Protein AF-A0A9D8RJI1-F1 (afdb_monomer_lite)

Sequence (179 aa):
MHNYHKIVSPWKRTDPKSKTVNTEVFSDEYIEMLKDIKWIGTEKIDGENLNFYYDGNHVSYCGHTERSDFSGEKKAWLDALITPEFESIFEQVFGEKEAMIHGELLGPKIQSNLYDVSDFKFYAFDIYNKTDNVFWKQEVVDIYAKQFGFERAPLVATGTIDEIAAIVKSAPASKLNPK

Foldseek 3Di:
DDQDDDDDDQFDAPDPPDPHGDPVHGPDPVSVVQQAPKDWDFDDDQWWKKKWKDQQQAIDMDTNDNPDDDDPVVVVVVVVLGDPVLRVLVCVVQPSWIKMWIWGWAACPTPVRPLVDHGIATATAWMATPRVRDIDDRVVRQVSCVSSVHHHGGTDDIGGPVVVVVVVVVVDADPSHRD

Secondary structure (DSSP, 8-state):
-PPPPPPPPSEEESSTT-S-EEEEEESSHHHHHTTTS-EEEE----SEEEEEEE-SS-EEEE-SSTT-PPPHHHHHHHHHH--HHHHHHHHHHHTT--EEEEEEEE-TTSGGGTT--SS-EEEEEEEEETTTTEEPPHHHHHHHHHHTTPEEPPEEEEE-HHHHHHHHHT-PPPSSS--

Radius of gyration: 17.66 Å; chains: 1; bounding box: 44×36×41 Å

pLDDT: mean 92.73, std 5.41, range [67.12, 97.81]

Structure (mmCIF, N/CA/C/O backbone):
data_AF-A0A9D8RJI1-F1
#
_entry.id   AF-A0A9D8RJI1-F1
#
loop_
_atom_site.group_PDB
_atom_site.id
_atom_site.type_symbol
_atom_site.label_atom_id
_atom_site.label_alt_id
_atom_site.label_comp_id
_atom_site.label_asym_id
_atom_site.label_entity_id
_atom_site.label_seq_id
_atom_site.pdbx_PDB_ins_code
_atom_site.Cartn_x
_atom_site.Cartn_y
_atom_site.Cartn_z
_atom_site.occupancy
_atom_site.B_iso_or_equiv
_atom_site.auth_seq_id
_atom_site.auth_comp_id
_atom_site.auth_asym_id
_atom_site.auth_atom_id
_atom_site.pdbx_PDB_model_num
ATOM 1 N N . MET A 1 1 ? 3.929 -5.430 15.626 1.00 71.19 1 MET A N 1
ATOM 2 C CA . MET A 1 1 ? 3.547 -4.962 14.277 1.00 71.19 1 MET A CA 1
ATOM 3 C C . MET A 1 1 ? 4.376 -5.684 13.218 1.00 71.19 1 MET A C 1
ATOM 5 O O . MET A 1 1 ? 5.473 -6.119 13.553 1.00 71.19 1 MET A O 1
ATOM 9 N N . HIS A 1 2 ? 3.887 -5.852 11.984 1.00 78.69 2 HIS A N 1
ATOM 10 C CA . HIS A 1 2 ? 4.678 -6.427 10.883 1.00 78.69 2 HIS A CA 1
ATOM 11 C C . HIS A 1 2 ? 5.277 -5.302 10.026 1.00 78.69 2 HIS A C 1
ATOM 13 O O . HIS A 1 2 ? 4.545 -4.467 9.503 1.00 78.69 2 HIS A O 1
ATOM 19 N N . ASN A 1 3 ? 6.604 -5.271 9.875 1.00 81.06 3 ASN A N 1
ATOM 20 C CA . ASN A 1 3 ? 7.260 -4.290 9.008 1.00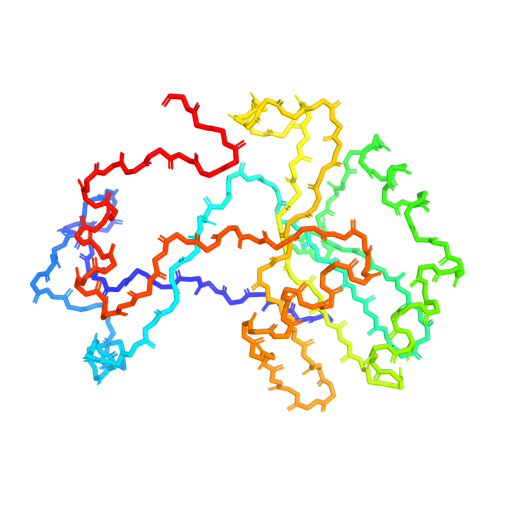 81.06 3 ASN A CA 1
ATOM 21 C C . ASN A 1 3 ? 7.101 -4.711 7.545 1.00 81.06 3 ASN A C 1
ATOM 23 O O . ASN A 1 3 ? 7.522 -5.806 7.170 1.00 81.06 3 ASN A O 1
ATOM 27 N N . TYR A 1 4 ? 6.527 -3.839 6.714 1.00 86.12 4 TYR A N 1
ATOM 28 C CA . TYR A 1 4 ? 6.376 -4.129 5.291 1.00 86.12 4 TYR A CA 1
ATOM 29 C C . TYR A 1 4 ? 7.743 -4.313 4.621 1.00 86.12 4 TYR A C 1
ATOM 31 O O . TYR A 1 4 ? 8.700 -3.578 4.888 1.00 86.12 4 TYR A O 1
ATOM 39 N N . HIS A 1 5 ? 7.841 -5.321 3.758 1.00 86.69 5 HIS A N 1
ATOM 40 C CA . HIS A 1 5 ? 9.095 -5.676 3.117 1.00 86.69 5 HIS A CA 1
ATOM 41 C C . HIS A 1 5 ? 9.513 -4.604 2.104 1.00 86.69 5 HIS A C 1
ATOM 43 O O . HIS A 1 5 ? 8.697 -3.927 1.479 1.00 86.69 5 HIS A O 1
ATOM 49 N N . LYS A 1 6 ? 10.822 -4.446 1.914 1.00 88.00 6 LYS A N 1
ATOM 50 C CA . LYS A 1 6 ? 11.329 -3.554 0.874 1.00 88.00 6 LYS A CA 1
ATOM 51 C C . LYS A 1 6 ? 11.102 -4.190 -0.496 1.00 88.00 6 LYS A C 1
ATOM 53 O O . LYS A 1 6 ? 11.552 -5.307 -0.733 1.00 88.00 6 LYS A O 1
ATOM 58 N N . ILE A 1 7 ? 10.496 -3.441 -1.413 1.00 90.25 7 ILE A N 1
ATOM 59 C CA . ILE A 1 7 ? 10.345 -3.864 -2.809 1.00 90.25 7 ILE A CA 1
ATOM 60 C C . ILE A 1 7 ? 11.724 -3.895 -3.483 1.00 90.25 7 ILE A C 1
ATOM 62 O O . ILE A 1 7 ? 12.472 -2.909 -3.460 1.00 90.25 7 ILE A O 1
ATOM 66 N N . VAL A 1 8 ? 12.060 -5.032 -4.089 1.00 91.06 8 VAL A N 1
ATOM 67 C CA . VAL A 1 8 ? 13.314 -5.242 -4.821 1.00 91.06 8 VAL A CA 1
ATOM 68 C C . VAL A 1 8 ? 13.106 -4.884 -6.296 1.00 91.06 8 VAL A C 1
ATOM 70 O O . VAL A 1 8 ? 12.120 -5.274 -6.911 1.00 91.06 8 VAL A O 1
ATOM 73 N N . SER A 1 9 ? 14.035 -4.119 -6.874 1.00 91.88 9 SER A N 1
ATOM 74 C CA . SER A 1 9 ? 14.047 -3.849 -8.322 1.00 91.88 9 SER A CA 1
ATOM 75 C C . SER A 1 9 ? 14.330 -5.148 -9.077 1.00 91.88 9 SER A C 1
ATOM 77 O O . SER A 1 9 ? 15.324 -5.774 -8.722 1.00 91.88 9 SER A O 1
ATOM 79 N N . PRO A 1 10 ? 13.582 -5.529 -10.132 1.00 94.75 10 PRO A N 1
ATOM 80 C CA . PRO A 1 10 ? 13.832 -6.784 -10.849 1.00 94.75 10 PRO A CA 1
ATOM 81 C C . PRO A 1 10 ? 15.233 -6.874 -11.466 1.00 94.75 10 PRO A C 1
ATOM 83 O O . PRO A 1 10 ? 15.828 -7.943 -11.517 1.00 94.75 10 PRO A O 1
ATOM 86 N N . TRP A 1 11 ? 15.795 -5.735 -11.872 1.00 95.56 11 TRP A N 1
ATOM 87 C CA . TRP A 1 11 ? 17.106 -5.651 -12.516 1.00 95.56 11 TRP A CA 1
ATOM 88 C C . TRP A 1 11 ? 18.137 -4.916 -11.670 1.00 95.56 11 TRP A C 1
ATOM 90 O O . TRP A 1 11 ? 17.797 -4.031 -10.869 1.00 95.56 11 TRP A O 1
ATOM 100 N N . LYS A 1 12 ? 19.417 -5.247 -11.883 1.00 94.38 12 LYS A N 1
ATOM 101 C CA . LYS A 1 12 ? 20.543 -4.533 -11.267 1.00 94.38 12 LYS A CA 1
ATOM 102 C C . LYS A 1 12 ? 20.623 -3.105 -11.791 1.00 94.38 12 LYS A C 1
ATOM 104 O O . LYS A 1 12 ? 20.393 -2.836 -12.967 1.00 94.38 12 LYS A O 1
ATOM 109 N N . ARG A 1 13 ? 20.994 -2.173 -10.914 1.00 92.06 13 ARG A N 1
ATOM 110 C CA . ARG A 1 13 ? 21.312 -0.799 -11.323 1.00 92.06 13 ARG A CA 1
ATOM 111 C C . ARG A 1 13 ? 22.599 -0.789 -12.143 1.00 92.06 13 ARG A C 1
ATOM 113 O O . ARG A 1 13 ? 23.496 -1.584 -11.874 1.00 92.06 13 ARG A O 1
ATOM 120 N N . THR A 1 14 ? 22.699 0.124 -13.108 1.00 91.19 14 THR A N 1
ATOM 121 C CA . THR A 1 14 ? 23.932 0.301 -13.900 1.00 91.19 14 THR A CA 1
ATOM 122 C C . THR A 1 14 ? 25.110 0.777 -13.043 1.00 91.19 14 THR A C 1
ATOM 124 O O . THR A 1 14 ? 26.256 0.458 -13.330 1.00 91.19 14 THR A O 1
ATOM 127 N N . ASP A 1 15 ? 24.806 1.504 -11.969 1.00 89.50 15 ASP A N 1
ATOM 128 C CA . ASP A 1 15 ? 25.699 1.904 -10.880 1.00 89.50 15 ASP A CA 1
ATOM 129 C C . ASP A 1 15 ? 24.851 2.016 -9.591 1.00 89.50 15 ASP A C 1
ATOM 131 O O . ASP A 1 15 ? 23.668 2.362 -9.690 1.00 89.50 15 ASP A O 1
ATOM 135 N N . PRO A 1 16 ? 25.386 1.760 -8.379 1.00 81.69 16 PRO A N 1
ATOM 136 C CA . PRO A 1 16 ? 24.608 1.801 -7.135 1.00 81.69 16 PRO A CA 1
ATOM 137 C C . PRO A 1 16 ? 23.820 3.098 -6.878 1.00 81.69 16 PRO A C 1
ATOM 139 O O . PRO A 1 16 ? 22.782 3.053 -6.215 1.00 81.69 16 PRO A O 1
ATOM 142 N N . LYS A 1 17 ? 24.274 4.246 -7.397 1.00 85.00 17 LYS A N 1
ATOM 143 C CA . LYS A 1 17 ? 23.611 5.555 -7.247 1.00 85.00 17 LYS A CA 1
ATOM 144 C C . LYS A 1 17 ? 22.712 5.918 -8.433 1.00 85.00 17 LYS A C 1
ATOM 146 O O . LYS A 1 17 ? 21.934 6.867 -8.342 1.00 85.00 17 LYS A O 1
ATOM 151 N N . SER A 1 18 ? 22.794 5.176 -9.534 1.00 86.06 18 SER A N 1
ATOM 152 C CA . SER A 1 18 ? 22.021 5.419 -10.753 1.00 86.06 18 SER A CA 1
ATOM 153 C C . SER A 1 18 ? 20.536 5.112 -10.558 1.00 86.06 18 SER A C 1
ATOM 155 O O . SER A 1 18 ? 20.177 4.157 -9.870 1.00 86.06 18 SER A O 1
ATOM 157 N N . LYS A 1 19 ? 19.654 5.892 -11.199 1.00 84.44 19 LYS A N 1
ATOM 158 C CA . LYS A 1 19 ? 18.219 5.567 -11.340 1.00 84.44 19 LYS A CA 1
ATOM 159 C C . LYS A 1 19 ? 17.939 4.636 -12.531 1.00 84.44 19 LYS A C 1
ATOM 161 O O . LYS A 1 19 ? 16.802 4.221 -12.716 1.00 84.44 19 LYS A O 1
ATOM 166 N N . THR A 1 20 ? 18.966 4.301 -13.308 1.00 88.62 20 THR A N 1
ATOM 167 C CA . THR A 1 20 ? 18.889 3.430 -14.484 1.00 88.62 20 THR A CA 1
ATOM 168 C C . THR A 1 20 ? 19.264 1.997 -14.115 1.00 88.62 20 THR A C 1
ATOM 170 O O . THR A 1 20 ? 20.186 1.762 -13.327 1.00 88.62 20 THR A O 1
ATOM 173 N N . VAL A 1 21 ? 18.565 1.032 -14.709 1.00 92.19 21 VAL A N 1
ATOM 174 C CA . VAL A 1 21 ? 18.808 -0.405 -14.533 1.00 92.19 21 VAL A CA 1
ATOM 175 C C . VAL A 1 21 ? 19.364 -1.034 -15.808 1.00 92.19 21 VAL A C 1
ATOM 177 O O . VAL A 1 21 ? 19.060 -0.576 -16.908 1.00 92.19 21 VAL A O 1
ATOM 180 N N . ASN A 1 22 ? 20.176 -2.078 -15.656 1.00 92.56 22 ASN A N 1
ATOM 181 C CA . ASN A 1 22 ? 20.583 -2.952 -16.747 1.00 92.56 22 ASN A CA 1
ATOM 182 C C . ASN A 1 22 ? 19.555 -4.082 -16.886 1.00 92.56 22 ASN A C 1
ATOM 184 O O . ASN A 1 22 ? 19.571 -5.024 -16.098 1.00 92.56 22 ASN A O 1
ATOM 188 N N . THR A 1 23 ? 18.684 -4.001 -17.894 1.00 91.75 23 THR A N 1
ATOM 189 C CA . THR A 1 23 ? 17.617 -4.993 -18.090 1.00 91.75 23 THR A CA 1
ATOM 190 C C . THR A 1 23 ? 18.100 -6.361 -18.580 1.00 91.75 23 THR A C 1
ATOM 192 O O . THR A 1 23 ? 17.292 -7.270 -18.707 1.00 91.75 23 THR A O 1
ATOM 195 N N . GLU A 1 24 ? 19.399 -6.530 -18.838 1.00 92.12 24 GLU A N 1
ATOM 196 C CA . GLU A 1 24 ? 20.000 -7.825 -19.185 1.00 92.12 24 GLU A CA 1
ATOM 197 C C . GLU A 1 24 ? 20.373 -8.654 -17.948 1.00 92.12 24 GLU A C 1
ATOM 199 O O . GLU A 1 24 ? 20.649 -9.844 -18.066 1.00 92.12 24 GLU A O 1
ATOM 204 N N . VAL A 1 25 ? 20.408 -8.039 -16.757 1.00 94.88 25 VAL A N 1
ATOM 205 C CA . VAL A 1 25 ? 20.885 -8.693 -15.532 1.00 94.88 25 VAL A CA 1
ATOM 206 C C . VAL A 1 25 ? 19.868 -8.532 -14.409 1.00 94.88 25 VAL A C 1
ATOM 208 O O . VAL A 1 25 ? 19.693 -7.439 -13.857 1.00 94.88 25 VAL A O 1
ATOM 211 N N . PHE A 1 26 ? 19.230 -9.641 -14.032 1.00 96.19 26 PHE A N 1
ATOM 212 C CA . PHE A 1 26 ? 18.350 -9.693 -12.868 1.00 96.19 26 PHE A CA 1
ATOM 213 C C . PHE A 1 26 ? 19.118 -9.404 -11.574 1.00 96.19 26 PHE A C 1
ATOM 215 O O . PHE A 1 26 ? 20.315 -9.682 -11.433 1.00 96.19 26 PHE A O 1
ATOM 222 N N . SER A 1 27 ? 18.436 -8.768 -10.627 1.00 94.94 27 SER A N 1
ATOM 223 C CA . SER A 1 27 ? 19.000 -8.428 -9.320 1.00 94.94 27 SER A CA 1
ATOM 224 C C . SER A 1 27 ? 19.059 -9.616 -8.364 1.00 94.94 27 SER A C 1
ATOM 226 O O . SER A 1 27 ? 19.887 -9.596 -7.454 1.00 94.94 27 SER A O 1
ATOM 228 N N . ASP A 1 28 ? 18.215 -10.619 -8.595 1.00 95.19 28 ASP A N 1
ATOM 229 C CA . ASP A 1 28 ? 17.952 -11.746 -7.712 1.00 95.19 28 ASP A CA 1
ATOM 230 C C . ASP A 1 28 ? 17.588 -12.996 -8.537 1.00 95.19 28 ASP A C 1
ATOM 232 O O . ASP A 1 28 ? 16.874 -12.898 -9.539 1.00 95.19 28 ASP A O 1
ATOM 236 N N . GLU A 1 29 ? 18.093 -14.161 -8.123 1.00 96.25 29 GLU A N 1
ATOM 237 C CA . GLU A 1 29 ? 17.912 -15.431 -8.843 1.00 96.25 29 GLU A CA 1
ATOM 238 C C . GLU A 1 29 ? 16.460 -15.933 -8.816 1.00 96.25 29 GLU A C 1
ATOM 240 O O . GLU A 1 29 ? 15.992 -16.511 -9.796 1.00 96.25 29 GLU A O 1
ATOM 245 N N . TYR A 1 30 ? 15.705 -15.661 -7.746 1.00 95.62 30 TYR A N 1
ATOM 246 C CA . TYR A 1 30 ? 14.298 -16.050 -7.650 1.00 95.62 30 TYR A CA 1
ATOM 247 C C . TYR A 1 30 ? 13.430 -15.195 -8.570 1.00 95.62 30 TYR A C 1
ATOM 249 O O . TYR A 1 30 ? 12.505 -15.711 -9.196 1.00 95.62 30 TYR A O 1
ATOM 257 N N . ILE A 1 31 ? 13.744 -13.901 -8.702 1.00 95.31 31 ILE A N 1
ATOM 258 C CA . ILE A 1 31 ? 13.077 -13.033 -9.682 1.00 95.31 31 ILE A CA 1
ATOM 259 C C . ILE A 1 31 ? 13.326 -13.553 -11.100 1.00 95.31 31 ILE A C 1
ATOM 261 O O . ILE A 1 31 ? 12.383 -13.643 -11.885 1.00 95.31 31 ILE A O 1
ATOM 265 N N . GLU A 1 32 ? 14.565 -13.935 -11.423 1.00 97.00 32 GLU A N 1
ATOM 266 C CA . GLU A 1 32 ? 14.889 -14.519 -12.727 1.00 97.00 32 GLU A CA 1
ATOM 267 C C . GLU A 1 32 ? 14.126 -15.828 -12.973 1.00 97.00 32 GLU A C 1
ATOM 269 O O . GLU A 1 32 ? 13.536 -16.001 -14.040 1.00 97.00 32 GLU A O 1
ATOM 274 N N . MET A 1 33 ? 14.072 -16.722 -11.981 1.00 97.50 33 MET A N 1
ATOM 275 C CA . MET A 1 33 ? 13.318 -17.979 -12.070 1.00 97.50 33 MET A CA 1
ATOM 276 C C . MET A 1 33 ? 11.814 -17.764 -12.288 1.00 97.50 33 MET A C 1
ATOM 278 O O . MET A 1 33 ? 11.157 -18.601 -12.905 1.00 97.50 33 MET A O 1
ATOM 282 N N . LEU A 1 34 ? 11.260 -16.660 -11.784 1.00 96.81 34 LEU A N 1
ATOM 283 C CA . LEU A 1 34 ? 9.836 -16.328 -11.862 1.00 96.81 34 LEU A CA 1
ATOM 284 C C . LEU A 1 34 ? 9.511 -15.317 -12.975 1.00 96.81 34 LEU A C 1
ATOM 286 O O . LEU A 1 34 ? 8.377 -14.847 -13.068 1.00 96.81 34 LEU A O 1
ATOM 290 N N . LYS A 1 35 ? 10.462 -14.952 -13.838 1.00 96.12 35 LYS A N 1
ATOM 291 C CA . LYS A 1 35 ? 10.247 -13.870 -14.814 1.00 96.12 35 LYS A CA 1
ATOM 292 C C . LYS A 1 35 ? 9.100 -14.138 -15.794 1.00 96.12 35 LYS A C 1
ATOM 294 O O . LYS A 1 35 ? 8.410 -13.195 -16.179 1.00 96.12 35 LYS A O 1
ATOM 299 N N . ASP A 1 36 ? 8.878 -15.410 -16.131 1.00 97.19 36 ASP A N 1
ATOM 300 C CA . ASP A 1 36 ? 7.923 -15.860 -17.151 1.00 97.19 36 ASP A CA 1
ATOM 301 C C . ASP A 1 36 ? 6.532 -16.208 -16.588 1.00 97.19 36 ASP A C 1
ATOM 303 O O . ASP A 1 36 ? 5.614 -16.517 -17.352 1.00 97.19 36 ASP A O 1
ATOM 307 N N . ILE A 1 37 ? 6.335 -16.163 -15.260 1.00 97.06 37 ILE A N 1
ATOM 308 C CA . ILE A 1 37 ? 4.988 -16.320 -14.691 1.00 97.06 37 ILE A CA 1
ATOM 309 C C . ILE A 1 37 ? 4.178 -15.034 -14.869 1.00 97.06 37 ILE A C 1
ATOM 311 O O . ILE A 1 37 ? 4.716 -13.960 -15.128 1.00 97.06 37 ILE A O 1
ATOM 315 N N . LYS A 1 38 ? 2.856 -15.131 -14.712 1.00 96.12 38 LYS A N 1
ATOM 316 C CA . LYS A 1 38 ? 1.989 -13.952 -14.750 1.00 96.12 38 LYS A CA 1
ATOM 317 C C . LYS A 1 38 ? 2.061 -13.189 -13.433 1.00 96.12 38 LYS A C 1
ATOM 319 O O . LYS A 1 38 ? 1.714 -13.722 -12.382 1.00 96.12 38 LYS A O 1
ATOM 324 N N . TRP A 1 39 ? 2.429 -11.923 -13.538 1.00 95.62 39 TRP A N 1
ATOM 325 C CA . TRP A 1 39 ? 2.461 -10.948 -12.462 1.00 95.62 39 TRP A CA 1
ATOM 326 C C . TRP A 1 39 ? 1.319 -9.945 -12.589 1.00 95.62 39 TRP A C 1
ATOM 328 O O . TRP A 1 39 ? 0.717 -9.770 -13.652 1.00 95.62 39 TRP A O 1
ATOM 338 N N . ILE A 1 40 ? 1.059 -9.260 -11.480 1.00 94.69 40 ILE A N 1
ATOM 339 C CA . ILE A 1 40 ? 0.179 -8.100 -11.393 1.00 94.69 40 ILE A CA 1
ATOM 340 C C . ILE A 1 40 ? 1.059 -6.868 -11.171 1.00 94.69 40 ILE A C 1
ATOM 342 O O . ILE A 1 40 ? 1.836 -6.821 -10.221 1.00 94.69 40 ILE A O 1
ATOM 346 N N . GLY A 1 41 ? 0.929 -5.871 -12.044 1.00 94.88 41 GLY A N 1
ATOM 347 C CA . GLY A 1 41 ? 1.561 -4.565 -11.897 1.00 94.88 41 GLY A CA 1
ATOM 348 C C . GLY A 1 41 ? 0.541 -3.531 -11.442 1.00 94.88 41 GLY A C 1
ATOM 349 O O . GLY A 1 41 ? -0.439 -3.281 -12.149 1.00 94.88 41 GLY A O 1
ATOM 350 N N . THR A 1 42 ? 0.771 -2.914 -10.286 1.00 96.12 42 THR A N 1
ATOM 351 C CA . THR A 1 42 ? -0.037 -1.798 -9.782 1.00 96.12 42 THR A CA 1
ATOM 352 C C . THR A 1 42 ? 0.695 -0.473 -9.928 1.00 96.12 42 THR A C 1
ATOM 354 O O . THR A 1 42 ? 1.924 -0.429 -10.002 1.00 96.12 42 THR A O 1
ATOM 357 N N . GLU A 1 43 ? -0.051 0.628 -9.944 1.00 96.00 43 GLU A N 1
ATOM 358 C CA . GLU A 1 43 ? 0.557 1.947 -9.830 1.00 96.00 43 GLU A CA 1
ATOM 359 C C . GLU A 1 43 ? 1.252 2.062 -8.471 1.00 96.00 43 GLU A C 1
ATOM 361 O O . GLU A 1 43 ? 0.639 1.836 -7.424 1.00 96.00 43 GLU A O 1
ATOM 366 N N . LYS A 1 44 ? 2.543 2.405 -8.485 1.00 94.69 44 LYS A N 1
ATOM 367 C CA . LYS A 1 44 ? 3.246 2.766 -7.260 1.00 94.69 44 LYS A CA 1
ATOM 368 C C . LYS A 1 44 ? 2.863 4.198 -6.902 1.00 94.69 44 LYS A C 1
ATOM 370 O O . LYS A 1 44 ? 3.354 5.138 -7.521 1.00 94.69 44 LYS A O 1
ATOM 375 N N . ILE A 1 45 ? 2.025 4.335 -5.885 1.00 96.00 45 ILE A N 1
ATOM 376 C CA . ILE A 1 45 ? 1.572 5.630 -5.388 1.00 96.00 45 ILE A CA 1
ATOM 377 C C . ILE A 1 45 ? 2.737 6.338 -4.673 1.00 96.00 45 ILE A C 1
ATOM 379 O O . ILE A 1 45 ? 3.548 5.697 -3.994 1.00 96.00 45 ILE A O 1
ATOM 383 N N . ASP A 1 46 ? 2.864 7.645 -4.894 1.00 94.12 46 ASP A N 1
ATOM 384 C CA . ASP A 1 46 ? 3.831 8.516 -4.217 1.00 94.12 46 ASP A CA 1
ATOM 385 C C . ASP A 1 46 ? 3.120 9.350 -3.145 1.00 94.12 46 ASP A C 1
ATOM 387 O O . ASP A 1 46 ? 2.623 10.448 -3.407 1.00 94.12 46 ASP A O 1
ATOM 391 N N . GLY A 1 47 ? 3.001 8.782 -1.946 1.00 94.62 47 GLY A N 1
ATOM 392 C CA . GLY A 1 47 ? 2.319 9.403 -0.822 1.00 94.62 47 GLY A CA 1
ATOM 393 C C . GLY A 1 47 ? 3.112 9.251 0.468 1.00 94.62 47 GLY A C 1
ATOM 394 O O . GLY A 1 47 ? 4.323 9.492 0.523 1.00 94.62 47 GLY A O 1
ATOM 395 N N . GLU A 1 48 ? 2.396 8.901 1.528 1.00 94.00 48 GLU A N 1
ATOM 396 C CA . GLU A 1 48 ? 2.971 8.517 2.809 1.00 94.00 48 GLU A CA 1
ATOM 397 C C . GLU A 1 48 ? 2.472 7.125 3.188 1.00 94.00 48 GLU A C 1
ATOM 399 O O . GLU A 1 48 ? 1.272 6.859 3.143 1.00 94.00 48 GLU A O 1
ATOM 404 N N . ASN A 1 49 ? 3.382 6.232 3.574 1.00 94.31 49 ASN A N 1
ATOM 405 C CA . ASN A 1 49 ? 2.996 4.890 3.989 1.00 94.31 49 ASN A CA 1
ATOM 406 C C . ASN A 1 49 ? 2.080 4.951 5.221 1.00 94.31 49 ASN A C 1
ATOM 408 O O . ASN A 1 49 ? 2.419 5.603 6.212 1.00 94.31 49 ASN A O 1
ATOM 412 N N . LEU A 1 50 ? 0.961 4.234 5.161 1.00 95.44 50 LEU A N 1
ATOM 413 C CA . LEU A 1 50 ? -0.008 4.095 6.243 1.00 95.44 50 LEU A CA 1
ATOM 414 C C . LEU A 1 50 ? -0.421 2.626 6.340 1.00 95.44 50 LEU A C 1
ATOM 416 O O . LEU A 1 50 ? -0.627 1.952 5.331 1.00 95.44 50 LEU A O 1
ATOM 420 N N . ASN A 1 51 ? -0.541 2.128 7.562 1.00 95.50 51 ASN A N 1
ATOM 421 C CA . ASN A 1 51 ? -0.955 0.763 7.828 1.00 95.50 51 ASN A CA 1
ATOM 422 C C . ASN A 1 51 ? -2.031 0.761 8.905 1.00 95.50 51 ASN A C 1
ATOM 424 O O . ASN A 1 51 ? -1.862 1.425 9.927 1.00 95.50 51 ASN A O 1
ATOM 428 N N . PHE A 1 52 ? -3.088 -0.019 8.697 1.00 95.62 52 PHE A N 1
ATOM 429 C CA . PHE A 1 52 ? -4.080 -0.328 9.726 1.00 95.62 52 PHE A CA 1
ATOM 430 C C . PHE A 1 52 ? -3.774 -1.703 10.310 1.00 95.62 52 PHE A C 1
ATOM 432 O O . PHE A 1 52 ? -3.550 -2.654 9.561 1.00 95.62 52 PHE A O 1
ATOM 439 N N . TYR A 1 53 ? -3.745 -1.809 11.632 1.00 95.44 53 TYR A N 1
ATOM 440 C CA . TYR A 1 53 ? -3.514 -3.048 12.363 1.00 95.44 53 TYR A CA 1
ATOM 441 C C . TYR A 1 53 ? -4.746 -3.402 13.180 1.00 95.44 53 TYR A C 1
ATOM 443 O O . TYR A 1 53 ? -5.189 -2.599 13.998 1.00 95.44 53 TYR A O 1
ATOM 451 N N . TYR A 1 54 ? -5.250 -4.610 12.969 1.00 96.44 54 TYR A N 1
ATOM 452 C CA . TYR A 1 54 ? -6.322 -5.206 13.742 1.00 96.44 54 TYR A CA 1
ATOM 453 C C . TYR A 1 54 ? -5.764 -6.333 14.602 1.00 96.44 54 TYR A C 1
ATOM 455 O O . TYR A 1 54 ? -5.113 -7.247 14.087 1.00 96.44 54 TYR A O 1
ATOM 463 N N . ASP A 1 55 ? -5.995 -6.250 15.910 1.00 94.88 55 ASP A N 1
ATOM 464 C CA . ASP A 1 55 ? -5.453 -7.187 16.900 1.00 94.88 55 ASP A CA 1
ATOM 465 C C . ASP A 1 55 ? -6.418 -8.327 17.278 1.00 94.88 55 ASP A C 1
ATOM 467 O O . ASP A 1 55 ? -6.162 -9.059 18.232 1.00 94.88 55 ASP A O 1
ATOM 471 N N . GLY A 1 56 ? -7.516 -8.473 16.533 1.00 94.12 56 GLY A N 1
ATOM 472 C CA . GLY A 1 56 ? -8.610 -9.393 16.849 1.00 94.12 56 GLY A CA 1
ATOM 473 C C . GLY A 1 56 ? -9.744 -8.748 17.648 1.00 94.12 56 GLY A C 1
ATOM 474 O O . GLY A 1 56 ? -10.783 -9.373 17.814 1.00 94.12 56 GLY A O 1
ATOM 475 N N . ASN A 1 57 ? -9.579 -7.507 18.123 1.00 93.62 57 ASN A N 1
ATOM 476 C CA . ASN A 1 57 ? -10.641 -6.741 18.781 1.00 93.62 57 ASN A CA 1
ATOM 477 C C . ASN A 1 57 ? -10.666 -5.274 18.341 1.00 93.62 57 ASN A C 1
ATOM 479 O O . ASN A 1 57 ? -11.732 -4.747 18.042 1.00 93.62 57 ASN A O 1
ATOM 483 N N . HIS A 1 58 ? -9.502 -4.630 18.276 1.00 96.06 58 HIS A N 1
ATOM 484 C CA . HIS A 1 58 ? -9.369 -3.202 18.027 1.00 96.06 58 HIS A CA 1
ATOM 485 C C . HIS A 1 58 ? -8.546 -2.898 16.788 1.00 96.06 58 HIS A C 1
ATOM 487 O O . HIS A 1 58 ? -7.619 -3.634 16.429 1.00 96.06 58 HIS A O 1
ATOM 493 N N . VAL A 1 59 ? -8.867 -1.768 16.156 1.00 96.56 59 VAL A N 1
ATOM 494 C CA . VAL A 1 59 ? -8.088 -1.236 15.038 1.00 96.56 59 VAL A CA 1
ATOM 495 C C . VAL A 1 59 ? -7.199 -0.086 15.507 1.00 96.56 59 VAL A C 1
ATOM 497 O O . VAL A 1 59 ? -7.609 0.822 16.221 1.00 96.56 59 VAL A O 1
ATOM 500 N N . SER A 1 60 ? -5.949 -0.110 15.063 1.00 95.19 60 SER A N 1
ATOM 501 C CA . SER A 1 60 ? -4.954 0.944 15.258 1.00 95.19 60 SER A CA 1
ATOM 502 C C . SER A 1 60 ? -4.268 1.269 13.931 1.00 95.19 60 SER A C 1
ATOM 504 O O . SER A 1 60 ? -4.446 0.553 12.944 1.00 95.19 60 SER A O 1
ATOM 506 N N . TYR A 1 61 ? -3.477 2.341 13.878 1.00 94.94 61 TYR A N 1
ATOM 507 C CA . TYR A 1 61 ? -2.743 2.725 12.672 1.00 94.94 61 TYR A CA 1
ATOM 508 C C . TYR A 1 61 ? -1.288 3.110 12.954 1.00 94.94 61 TYR A C 1
ATOM 510 O O . TYR A 1 61 ? -0.942 3.564 14.045 1.00 94.94 61 TYR A O 1
ATOM 518 N N . CYS A 1 62 ? -0.427 2.972 11.945 1.00 92.75 62 CYS A N 1
ATOM 519 C CA . CYS A 1 62 ? 0.943 3.484 11.968 1.00 92.75 62 CYS A CA 1
ATOM 520 C C . CYS A 1 62 ? 1.448 3.867 10.579 1.00 92.75 62 CYS A C 1
ATOM 522 O O . CYS A 1 62 ? 0.916 3.421 9.564 1.00 92.75 62 CYS A O 1
ATOM 524 N N . GLY A 1 63 ? 2.531 4.642 10.534 1.00 91.44 63 GLY A N 1
ATOM 525 C CA . GLY A 1 63 ? 3.269 4.874 9.294 1.00 91.44 63 GLY A CA 1
ATOM 526 C C . GLY A 1 63 ? 4.224 3.726 8.955 1.00 91.44 63 GLY A C 1
ATOM 527 O O . GLY A 1 63 ? 4.055 2.599 9.420 1.00 91.44 63 GLY A O 1
ATOM 528 N N . HIS A 1 64 ? 5.285 4.027 8.200 1.00 82.81 64 HIS A N 1
ATOM 529 C CA . HIS A 1 64 ? 6.333 3.052 7.855 1.00 82.81 64 HIS A CA 1
ATOM 530 C C . HIS A 1 64 ? 7.014 2.423 9.080 1.00 82.81 64 HIS A C 1
ATOM 532 O O . HIS A 1 64 ? 7.491 1.292 9.026 1.00 82.81 64 HIS A O 1
ATOM 538 N N . THR A 1 65 ? 7.064 3.165 10.187 1.00 78.75 65 THR A N 1
ATOM 539 C CA . THR A 1 65 ? 7.542 2.678 11.481 1.00 78.75 65 THR A CA 1
ATOM 540 C C . THR A 1 65 ? 6.497 2.962 12.554 1.00 78.75 65 THR A C 1
ATOM 542 O O . THR A 1 65 ? 5.729 3.914 12.436 1.00 78.75 65 THR A O 1
ATOM 545 N N . GLU A 1 66 ? 6.516 2.209 13.653 1.00 70.06 66 GLU A N 1
ATOM 546 C CA . GLU A 1 66 ? 5.667 2.485 14.827 1.00 70.06 66 GLU A CA 1
ATOM 547 C C . GLU A 1 66 ? 5.909 3.883 15.430 1.00 70.06 66 GLU A C 1
ATOM 549 O O . GLU A 1 66 ? 5.055 4.417 16.125 1.00 70.06 66 GLU A O 1
ATOM 554 N N . ARG A 1 67 ? 7.073 4.489 15.153 1.00 67.12 67 ARG A N 1
ATOM 555 C CA . ARG A 1 67 ? 7.455 5.836 15.612 1.00 67.12 67 ARG A CA 1
ATOM 556 C C . ARG A 1 67 ? 7.095 6.943 14.620 1.00 67.12 67 ARG A C 1
ATOM 558 O O . ARG A 1 67 ? 7.502 8.083 14.819 1.00 67.12 67 ARG A O 1
ATOM 565 N N . SER A 1 68 ? 6.446 6.610 13.507 1.00 73.88 68 SER A N 1
ATOM 566 C CA . SER A 1 68 ? 6.068 7.598 12.502 1.00 73.88 68 SER A CA 1
ATOM 567 C C . SER A 1 68 ? 4.955 8.489 13.052 1.00 73.88 68 SER A C 1
ATOM 569 O O . SER A 1 68 ? 3.836 8.026 13.255 1.00 73.88 68 SER A O 1
ATOM 571 N N . ASP A 1 69 ? 5.272 9.764 13.276 1.00 77.31 69 ASP A N 1
ATOM 572 C CA . ASP A 1 69 ? 4.309 10.757 13.744 1.00 77.31 69 ASP A CA 1
ATOM 573 C C . ASP A 1 69 ? 3.499 11.328 12.577 1.00 77.31 69 ASP A C 1
ATOM 575 O O . ASP A 1 69 ? 4.041 11.921 11.640 1.00 77.31 69 ASP A O 1
ATOM 579 N N . PHE A 1 70 ? 2.177 11.206 12.667 1.00 87.44 70 PHE A N 1
ATOM 580 C CA . PHE A 1 70 ? 1.259 11.895 11.767 1.00 87.44 70 PHE A CA 1
ATOM 581 C C . PHE A 1 70 ? 1.030 13.337 12.232 1.00 87.44 70 PHE A C 1
ATOM 583 O O . PHE A 1 70 ? 0.989 13.632 13.428 1.00 87.44 70 PHE A O 1
ATOM 590 N N . SER A 1 71 ? 0.836 14.260 11.285 1.00 87.44 71 SER A N 1
ATOM 591 C CA . SER A 1 71 ? 0.435 15.630 11.625 1.00 87.44 71 SER A CA 1
ATOM 592 C C . SER A 1 71 ? -0.953 15.648 12.278 1.00 87.44 71 SER A C 1
ATOM 594 O O . SER A 1 71 ? -1.765 14.757 12.039 1.00 87.44 71 SER A O 1
ATOM 596 N N . GLY A 1 72 ? -1.262 16.688 13.061 1.00 91.44 72 GLY A N 1
ATOM 597 C CA . GLY A 1 72 ? -2.530 16.767 13.804 1.00 91.44 72 GLY A CA 1
ATOM 598 C C . GLY A 1 72 ? -3.787 16.634 12.933 1.00 91.44 72 GLY A C 1
ATOM 599 O O . GLY A 1 72 ? -4.740 15.983 13.337 1.00 91.44 72 GLY A O 1
ATOM 600 N N . GLU A 1 73 ? -3.768 17.184 11.717 1.00 92.69 73 GLU A N 1
ATOM 601 C CA . GLU A 1 73 ? -4.874 17.075 10.753 1.00 92.69 73 GLU A CA 1
ATOM 602 C C . GLU A 1 73 ? -5.075 15.632 10.256 1.00 92.69 73 GLU A C 1
ATOM 604 O O . GLU A 1 73 ? -6.198 15.138 10.235 1.00 92.69 73 GLU A O 1
ATOM 609 N N . LYS A 1 74 ? -3.980 14.926 9.932 1.00 92.50 74 LYS A N 1
ATOM 610 C CA . LYS A 1 74 ? -4.021 13.508 9.535 1.00 92.50 74 LYS A CA 1
ATOM 611 C C . LYS A 1 74 ? -4.482 12.635 10.693 1.00 92.50 74 LYS A C 1
ATOM 613 O O . LYS A 1 74 ? -5.299 11.747 10.500 1.00 92.50 74 LYS A O 1
ATOM 618 N N . LYS A 1 75 ? -3.972 12.908 11.896 1.00 93.75 75 LYS A N 1
ATOM 619 C CA . LYS A 1 75 ? -4.366 12.200 13.111 1.00 93.75 75 LYS A CA 1
ATOM 620 C C . LYS A 1 75 ? -5.865 12.343 13.366 1.00 93.75 75 LYS A C 1
ATOM 622 O O . LYS A 1 75 ? -6.532 11.343 13.572 1.00 93.75 75 LYS A O 1
ATOM 627 N N . ALA A 1 76 ? -6.398 13.561 13.273 1.00 95.25 76 ALA A N 1
ATOM 628 C CA . ALA A 1 76 ? -7.829 13.801 13.428 1.00 95.25 76 ALA A CA 1
ATOM 629 C C . ALA A 1 76 ? -8.666 13.047 12.380 1.00 95.25 76 ALA A C 1
ATOM 631 O O . ALA A 1 76 ? -9.712 12.506 12.722 1.00 95.25 76 ALA A O 1
ATOM 632 N N . TRP A 1 77 ? -8.198 12.976 11.129 1.00 95.62 77 TRP A N 1
ATOM 633 C CA . TRP A 1 77 ? -8.851 12.183 10.083 1.00 95.62 77 TRP A CA 1
ATOM 634 C C . TRP A 1 77 ? -8.825 10.675 10.390 1.00 95.62 77 TRP A C 1
ATOM 636 O O . TRP A 1 77 ? -9.857 10.018 10.292 1.00 95.62 77 TRP A O 1
ATOM 646 N N . LEU A 1 78 ? -7.679 10.138 10.823 1.00 95.25 78 LEU A N 1
ATOM 647 C CA . LEU A 1 78 ? -7.526 8.725 11.194 1.00 95.25 78 LEU A CA 1
ATOM 648 C C . LEU A 1 78 ? -8.369 8.351 12.421 1.00 95.25 78 LEU A C 1
ATOM 650 O O . LEU A 1 78 ? -9.040 7.323 12.416 1.00 95.25 78 LEU A O 1
ATOM 654 N N . ASP A 1 79 ? -8.370 9.197 13.449 1.00 95.31 79 ASP A N 1
ATOM 655 C CA . ASP A 1 79 ? -9.146 8.986 14.674 1.00 95.31 79 ASP A CA 1
ATOM 656 C C . ASP A 1 79 ? -10.659 9.064 14.395 1.00 95.31 79 ASP A C 1
ATOM 658 O O . ASP A 1 79 ? -11.435 8.340 15.010 1.00 95.31 79 ASP A O 1
ATOM 662 N N . ALA A 1 80 ? -11.092 9.906 13.448 1.00 96.00 80 ALA A N 1
ATOM 663 C CA . ALA A 1 80 ? -12.494 9.984 13.028 1.00 96.00 80 ALA A CA 1
ATOM 664 C C . ALA A 1 80 ? -12.943 8.780 12.180 1.00 96.00 80 ALA A C 1
ATOM 666 O O . ALA A 1 80 ? -14.136 8.483 12.128 1.00 96.00 80 ALA A O 1
ATOM 667 N N . LEU A 1 81 ? -12.005 8.111 11.506 1.00 95.19 81 LEU A N 1
ATOM 668 C CA . LEU A 1 81 ? -12.265 6.937 10.677 1.00 95.19 81 LEU A CA 1
ATOM 669 C C . LEU A 1 81 ? -12.461 5.664 11.517 1.00 95.19 81 LEU A C 1
ATOM 671 O O . LEU A 1 81 ? -13.281 4.821 11.159 1.00 95.19 81 LEU A O 1
ATOM 675 N N . ILE A 1 82 ? -11.729 5.520 12.627 1.00 95.69 82 ILE A N 1
ATOM 676 C CA . ILE A 1 82 ? -11.815 4.346 13.507 1.00 95.69 82 ILE A CA 1
ATOM 677 C C . ILE A 1 82 ? -12.995 4.504 14.470 1.00 95.69 82 ILE A C 1
ATOM 679 O O . ILE A 1 82 ? -12.864 4.992 15.592 1.00 95.69 82 ILE A O 1
ATOM 683 N N . THR A 1 83 ? -14.169 4.082 14.008 1.00 96.31 83 THR A N 1
ATOM 684 C CA . THR A 1 83 ? -15.401 4.000 14.804 1.00 96.31 83 THR A CA 1
ATOM 685 C C . THR A 1 83 ? -15.717 2.548 15.188 1.00 96.31 83 THR A C 1
ATOM 687 O O . THR A 1 83 ? -15.156 1.625 14.594 1.00 96.31 83 THR A O 1
ATOM 690 N N . PRO A 1 84 ? -16.653 2.297 16.125 1.00 96.25 84 PRO A N 1
ATOM 691 C CA . PRO A 1 84 ? -17.115 0.937 16.414 1.00 96.25 84 PRO A CA 1
ATOM 692 C C . PRO A 1 84 ? -17.658 0.204 15.178 1.00 96.25 84 PRO A C 1
ATOM 694 O O . PRO A 1 84 ? -17.470 -1.001 15.031 1.00 96.25 84 PRO A O 1
ATOM 697 N N . GLU A 1 85 ? -18.308 0.921 14.256 1.00 95.56 85 GLU A N 1
ATOM 698 C CA . GLU A 1 85 ? -18.768 0.352 12.987 1.00 95.56 85 GLU A CA 1
ATOM 699 C C . GLU A 1 85 ? -17.590 -0.051 12.099 1.00 95.56 85 GLU A C 1
ATOM 701 O O . GLU A 1 85 ? -17.626 -1.117 11.490 1.00 95.56 85 GLU A O 1
ATOM 706 N N . PHE A 1 86 ? -16.535 0.767 12.052 1.00 94.81 86 PHE A N 1
ATOM 707 C CA . PHE A 1 86 ? -15.312 0.443 11.324 1.00 94.81 86 PHE A CA 1
ATOM 708 C C . PHE A 1 86 ? -14.633 -0.806 11.904 1.00 94.81 86 PHE A C 1
ATOM 710 O O . PHE A 1 86 ? -14.322 -1.728 11.153 1.00 94.81 86 PHE A O 1
ATOM 717 N N . GLU A 1 87 ? -14.484 -0.897 13.229 1.00 96.31 87 GLU A N 1
ATOM 718 C CA . GLU A 1 87 ? -13.945 -2.091 13.900 1.00 96.31 87 GLU A CA 1
ATOM 719 C C . GLU A 1 87 ? -14.808 -3.338 13.647 1.00 96.31 87 GLU A C 1
ATOM 721 O O . GLU A 1 87 ? -14.271 -4.412 13.378 1.00 96.31 87 GLU A O 1
ATOM 726 N N . SER A 1 88 ? -16.138 -3.197 13.622 1.00 95.81 88 SER A N 1
ATOM 727 C CA . SER A 1 88 ? -17.044 -4.312 13.318 1.00 95.81 88 SER A CA 1
ATOM 728 C C . SER A 1 88 ? -16.859 -4.854 11.896 1.00 95.81 88 SER A C 1
ATOM 730 O O . SER A 1 88 ? -16.976 -6.060 11.680 1.00 95.81 88 SER A O 1
ATOM 732 N N . ILE A 1 89 ? -16.518 -4.007 10.917 1.00 95.81 89 ILE A N 1
ATOM 733 C CA . ILE A 1 89 ? -16.187 -4.480 9.563 1.00 95.81 89 ILE A CA 1
ATOM 734 C C . ILE A 1 89 ? -14.890 -5.306 9.595 1.00 95.81 89 ILE A C 1
ATOM 736 O O . ILE A 1 89 ? -14.812 -6.342 8.935 1.00 95.81 89 ILE A O 1
ATOM 740 N N . PHE A 1 90 ? -13.884 -4.904 10.382 1.00 96.12 90 PHE A N 1
ATOM 741 C CA . PHE A 1 90 ? -12.664 -5.703 10.566 1.00 96.12 90 PHE A CA 1
ATOM 742 C C . PHE A 1 90 ? -12.964 -7.051 11.219 1.00 96.12 90 PHE A C 1
ATOM 744 O O . PHE A 1 90 ? -12.500 -8.072 10.716 1.00 96.12 90 PHE A O 1
ATOM 751 N N . GLU A 1 91 ? -13.794 -7.078 12.259 1.00 95.88 91 GLU A N 1
ATOM 752 C CA . GLU A 1 91 ? -14.239 -8.319 12.900 1.00 95.88 91 GLU A CA 1
ATOM 753 C C . GLU A 1 91 ? -14.989 -9.234 11.915 1.00 95.88 91 GLU A C 1
ATOM 755 O O . GLU A 1 91 ? -14.746 -10.437 11.871 1.00 95.88 91 GLU A O 1
ATOM 760 N N . GLN A 1 92 ? -15.843 -8.687 11.045 1.00 95.38 92 GLN A N 1
ATOM 761 C CA . GLN A 1 92 ? -16.542 -9.476 10.022 1.00 95.38 92 GLN A CA 1
ATOM 762 C C . GLN A 1 92 ? -15.595 -10.084 8.977 1.00 95.38 92 GLN A C 1
ATOM 764 O O . GLN A 1 92 ? -15.841 -11.193 8.497 1.00 95.38 92 GLN A O 1
ATOM 769 N N . VAL A 1 93 ? -14.531 -9.367 8.605 1.00 93.81 93 VAL A N 1
ATOM 770 C CA . VAL A 1 93 ? -13.571 -9.811 7.582 1.00 93.81 93 VAL A CA 1
ATOM 771 C C . VAL A 1 93 ? -12.530 -10.772 8.151 1.00 93.81 93 VAL A C 1
ATOM 773 O O . VAL A 1 93 ? -12.189 -11.770 7.511 1.00 93.81 93 VAL A O 1
ATOM 776 N N . PHE A 1 94 ? -11.998 -10.469 9.332 1.00 93.81 94 PHE A N 1
ATOM 777 C CA . PHE A 1 94 ? -10.854 -11.168 9.912 1.00 93.81 94 PHE A CA 1
ATOM 778 C C . PHE A 1 94 ? -11.238 -12.115 11.058 1.00 93.81 94 PHE A C 1
ATOM 780 O O . PHE A 1 94 ? -10.474 -13.035 11.362 1.00 93.81 94 PHE A O 1
ATOM 787 N N . GLY A 1 95 ? -12.422 -11.964 11.656 1.00 93.38 95 GLY A N 1
ATOM 788 C CA . GLY A 1 95 ? -12.807 -12.682 12.870 1.00 93.38 95 GLY A CA 1
ATOM 789 C C . GLY A 1 95 ? -11.833 -12.376 14.002 1.00 93.38 95 GLY A C 1
ATOM 790 O O . GLY A 1 95 ? -11.400 -11.249 14.165 1.00 93.38 95 GLY A O 1
ATOM 791 N N . GLU A 1 96 ? -11.396 -13.403 14.724 1.00 91.31 96 GLU A N 1
ATOM 792 C CA . GLU A 1 96 ? -10.379 -13.259 15.777 1.00 91.31 96 GLU A CA 1
ATOM 793 C C . GLU A 1 96 ? -8.938 -13.166 15.227 1.00 91.31 96 GLU A C 1
ATOM 795 O O . GLU A 1 96 ? -7.977 -13.136 15.997 1.00 91.31 96 GLU A O 1
ATOM 800 N N . LYS A 1 97 ? -8.741 -13.186 13.898 1.00 93.62 97 LYS A N 1
ATOM 801 C CA . LYS A 1 97 ? -7.396 -13.193 13.306 1.00 93.62 97 LYS A CA 1
ATOM 802 C C . LYS A 1 97 ? -6.792 -11.798 13.288 1.00 93.62 97 LYS A C 1
ATOM 804 O O . LYS A 1 97 ? -7.381 -10.850 12.775 1.00 93.62 97 LYS A O 1
ATOM 809 N N . GLU A 1 98 ? -5.545 -11.712 13.730 1.00 95.56 98 GLU A N 1
ATOM 810 C CA . GLU A 1 98 ? -4.767 -10.487 13.625 1.00 95.56 98 GLU A CA 1
ATOM 811 C C . GLU A 1 98 ? -4.402 -10.216 12.161 1.00 95.56 98 GLU A C 1
ATOM 813 O O . GLU A 1 98 ? -3.872 -11.086 11.452 1.00 95.56 98 GLU A O 1
ATOM 818 N N . ALA A 1 99 ? -4.625 -8.984 11.713 1.00 95.62 99 ALA A N 1
ATOM 819 C CA . ALA A 1 99 ? -4.391 -8.587 10.334 1.00 95.62 99 ALA A CA 1
ATOM 820 C C . ALA A 1 99 ? -3.778 -7.191 10.238 1.00 95.62 99 ALA A C 1
ATOM 822 O O . ALA A 1 99 ? -3.958 -6.333 11.100 1.00 95.62 99 ALA A O 1
ATOM 823 N N . MET A 1 100 ? -3.043 -6.962 9.156 1.00 95.44 100 MET A N 1
ATOM 824 C CA . MET A 1 100 ? -2.490 -5.663 8.816 1.00 95.44 100 MET A CA 1
ATOM 825 C C . MET A 1 100 ? -2.810 -5.320 7.367 1.00 95.44 100 MET A C 1
ATOM 827 O O . MET A 1 100 ? -2.521 -6.099 6.462 1.00 95.44 100 MET A O 1
ATOM 831 N N . ILE A 1 101 ? -3.388 -4.146 7.147 1.00 96.44 101 ILE A N 1
ATOM 832 C CA . ILE A 1 101 ? -3.638 -3.595 5.817 1.00 96.44 101 ILE A CA 1
ATOM 833 C C . ILE A 1 101 ? -2.549 -2.572 5.541 1.00 96.44 101 ILE A C 1
ATOM 835 O O . ILE A 1 101 ? -2.416 -1.598 6.279 1.00 96.44 101 ILE A O 1
ATOM 839 N N . HIS A 1 102 ? -1.788 -2.794 4.479 1.00 96.69 102 HIS A N 1
ATOM 840 C CA . HIS A 1 102 ? -0.731 -1.905 4.027 1.00 96.69 102 HIS A CA 1
ATOM 841 C C . HIS A 1 102 ? -1.227 -1.057 2.860 1.00 96.69 102 HIS A C 1
ATOM 843 O O . HIS A 1 102 ? -1.837 -1.575 1.919 1.00 96.69 102 HIS A O 1
ATOM 849 N N . GLY A 1 103 ? -0.944 0.241 2.902 1.00 96.69 103 GLY A N 1
ATOM 850 C CA . GLY A 1 103 ? -1.343 1.151 1.843 1.00 96.69 103 GLY A CA 1
ATOM 851 C C . GLY A 1 103 ? -0.580 2.465 1.845 1.00 96.69 103 GLY A C 1
ATOM 852 O O . GLY A 1 103 ? 0.381 2.673 2.593 1.00 96.69 103 GLY A O 1
ATOM 853 N N . GLU A 1 104 ? -1.040 3.353 0.976 1.00 97.19 104 GLU A N 1
ATOM 854 C CA . GLU A 1 104 ? -0.494 4.691 0.812 1.00 97.19 104 GLU A CA 1
ATOM 855 C C . GLU A 1 104 ? -1.581 5.731 1.101 1.00 97.19 104 GLU A C 1
ATOM 857 O O . GLU A 1 104 ? -2.697 5.655 0.574 1.00 97.19 104 GLU A O 1
ATOM 862 N N . LEU A 1 105 ? -1.250 6.704 1.944 1.00 96.75 105 LEU A N 1
ATOM 863 C CA . LEU A 1 105 ? -2.068 7.872 2.231 1.00 96.75 105 LEU A CA 1
ATOM 864 C C . LEU A 1 105 ? -1.732 8.990 1.238 1.00 96.75 105 LEU A C 1
ATOM 866 O O . LEU A 1 105 ? -0.576 9.395 1.098 1.00 96.75 105 LEU A O 1
ATOM 870 N N . LEU A 1 106 ? -2.763 9.524 0.592 1.00 96.44 106 LEU A N 1
ATOM 871 C CA . LEU A 1 106 ? -2.723 10.741 -0.213 1.00 96.44 106 LEU A CA 1
ATOM 872 C C . LEU A 1 106 ? -3.465 11.866 0.499 1.00 96.44 106 LEU A C 1
ATOM 874 O O . LEU A 1 106 ? -4.366 11.611 1.291 1.00 96.44 106 LEU A O 1
ATOM 878 N N . GLY A 1 107 ? -3.104 13.113 0.202 1.00 94.75 107 GLY A N 1
ATOM 879 C CA . GLY A 1 107 ? -3.809 14.281 0.720 1.00 94.75 107 GLY A CA 1
ATOM 880 C C . GLY A 1 107 ? -3.209 15.608 0.241 1.00 94.75 107 GLY A C 1
ATOM 881 O O . GLY A 1 107 ? -2.070 15.623 -0.236 1.00 94.75 107 GLY A O 1
ATOM 882 N N . PRO A 1 108 ? -3.908 16.742 0.450 1.00 92.06 108 PRO A N 1
ATOM 883 C CA . PRO A 1 108 ? -3.510 18.066 -0.052 1.00 92.06 108 PRO A CA 1
ATOM 884 C C . PRO A 1 108 ? -2.113 18.555 0.368 1.00 92.06 108 PRO A C 1
ATOM 886 O O . PRO A 1 108 ? -1.550 19.456 -0.248 1.00 92.06 108 PRO A O 1
ATOM 889 N N . LYS A 1 109 ? -1.544 17.985 1.437 1.00 89.00 109 LYS A N 1
ATOM 890 C CA . LYS A 1 109 ? -0.228 18.351 1.998 1.00 89.00 109 LYS A CA 1
ATOM 891 C C . LYS A 1 109 ? 0.791 17.209 1.947 1.00 89.00 109 LYS A C 1
ATOM 893 O O . LYS A 1 109 ? 1.838 17.295 2.585 1.00 89.00 109 LYS A O 1
ATOM 898 N N . ILE A 1 110 ? 0.485 16.133 1.226 1.00 92.12 110 ILE A N 1
ATOM 899 C CA . ILE A 1 110 ? 1.353 14.962 1.077 1.00 92.12 110 ILE A CA 1
ATOM 900 C C . ILE A 1 110 ? 1.974 15.009 -0.320 1.00 92.12 110 ILE A C 1
ATOM 902 O O . ILE A 1 110 ? 1.254 15.151 -1.304 1.00 92.12 110 ILE A O 1
ATOM 906 N N . GLN A 1 111 ? 3.309 14.951 -0.395 1.00 91.44 111 GLN A N 1
ATOM 907 C CA . GLN A 1 111 ? 4.082 14.959 -1.650 1.00 91.44 111 GLN A CA 1
ATOM 908 C C . GLN A 1 111 ? 3.633 16.038 -2.655 1.00 91.44 111 GLN A C 1
ATOM 910 O O . GLN A 1 111 ? 3.415 15.772 -3.835 1.00 91.44 111 GLN A O 1
ATOM 915 N N . SER A 1 112 ? 3.450 17.274 -2.174 1.00 91.06 112 SER A N 1
ATOM 916 C CA . SER A 1 112 ? 2.990 18.415 -2.989 1.00 91.06 112 SER A CA 1
ATOM 917 C C . SER A 1 112 ? 1.654 18.180 -3.713 1.00 91.06 112 SER A C 1
ATOM 919 O O . SER A 1 112 ? 1.409 18.783 -4.755 1.00 91.06 112 SER A O 1
ATOM 921 N N . ASN A 1 113 ? 0.804 17.301 -3.172 1.00 91.44 113 ASN A N 1
ATOM 922 C CA . ASN A 1 113 ? -0.470 16.885 -3.751 1.00 91.44 113 ASN A CA 1
ATOM 923 C C . ASN A 1 113 ? -0.348 16.438 -5.217 1.00 91.44 113 ASN A C 1
ATOM 925 O O . ASN A 1 113 ? -1.103 16.885 -6.080 1.00 91.44 113 ASN A O 1
ATOM 929 N N . LEU A 1 114 ? 0.617 15.558 -5.513 1.00 90.88 114 LEU A N 1
ATOM 930 C CA . LEU A 1 114 ? 0.894 15.075 -6.874 1.00 90.88 114 LEU A CA 1
ATOM 931 C C . LEU A 1 114 ? -0.364 14.567 -7.610 1.00 90.88 114 LEU A C 1
ATOM 933 O O . LEU A 1 114 ? -0.471 14.693 -8.834 1.00 90.88 114 LEU A O 1
ATOM 937 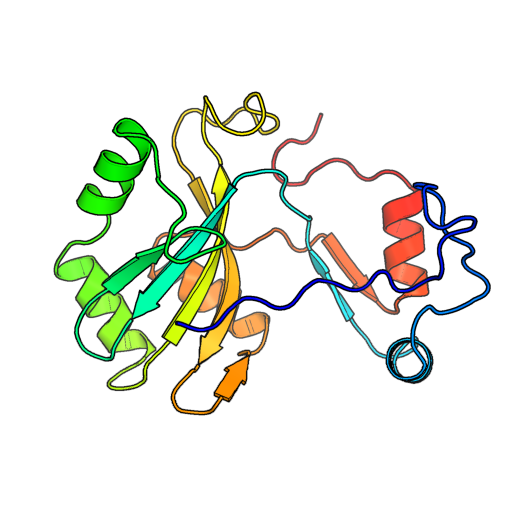N N . TYR A 1 115 ? -1.322 14.032 -6.854 1.00 94.00 115 TYR A N 1
ATOM 938 C CA . TYR A 1 115 ? -2.561 13.430 -7.341 1.00 94.00 115 TYR A CA 1
ATOM 939 C C . TYR A 1 115 ? -3.784 14.360 -7.310 1.00 94.00 115 TYR A C 1
ATOM 941 O O . TYR A 1 115 ? -4.870 13.910 -7.649 1.00 94.00 115 TYR A O 1
ATOM 949 N N . ASP A 1 116 ? -3.612 15.630 -6.930 1.00 94.12 116 ASP A N 1
ATOM 950 C CA . ASP A 1 116 ? -4.668 16.654 -6.892 1.00 94.12 116 ASP A CA 1
ATOM 951 C C . ASP A 1 116 ? -5.937 16.223 -6.130 1.00 94.12 116 ASP A C 1
ATOM 953 O O . ASP A 1 116 ? -7.070 16.447 -6.554 1.00 94.12 116 ASP A O 1
ATOM 957 N N . VAL A 1 117 ? -5.752 15.559 -4.985 1.00 94.00 117 VAL A N 1
ATOM 958 C CA . VAL A 1 117 ? -6.870 15.145 -4.130 1.00 94.00 117 VAL A CA 1
ATOM 959 C C . VAL A 1 117 ? -7.292 16.297 -3.220 1.00 94.00 117 VAL A C 1
ATOM 961 O O . VAL A 1 117 ? -6.452 17.036 -2.703 1.00 94.00 117 VAL A O 1
ATOM 964 N N . SER A 1 118 ? -8.601 16.452 -3.016 1.00 94.12 118 SER A N 1
ATOM 965 C CA . SER A 1 118 ? -9.171 17.498 -2.155 1.00 94.12 118 SER A CA 1
ATOM 966 C C . SER A 1 118 ? -9.215 17.120 -0.673 1.00 94.12 118 SER A C 1
ATOM 968 O O . SER A 1 118 ? -9.339 18.001 0.170 1.00 94.12 118 SER A O 1
ATOM 970 N N . ASP A 1 119 ? -9.130 15.827 -0.363 1.00 94.75 119 ASP A N 1
ATOM 971 C CA . ASP A 1 119 ? -9.199 15.266 0.989 1.00 94.75 119 ASP A CA 1
ATOM 972 C C . ASP A 1 119 ? -8.236 14.074 1.111 1.00 94.75 119 ASP A C 1
ATOM 974 O O . ASP A 1 119 ? -7.656 13.626 0.111 1.00 94.75 119 ASP A O 1
ATOM 978 N N . PHE A 1 120 ? -8.047 13.567 2.326 1.00 95.94 120 PHE A N 1
ATOM 979 C CA . PHE A 1 120 ? -7.258 12.372 2.568 1.00 95.94 120 PHE A CA 1
ATOM 980 C C . PHE A 1 120 ? -7.903 11.141 1.935 1.00 95.94 120 PHE A C 1
ATOM 982 O O . PHE A 1 120 ? -9.106 10.902 2.044 1.00 95.94 120 PHE A O 1
ATOM 989 N N . LYS A 1 121 ? -7.069 10.335 1.281 1.00 96.25 121 LYS A N 1
ATOM 990 C CA . LYS A 1 121 ? -7.467 9.062 0.684 1.00 96.25 121 LYS A CA 1
ATOM 991 C C . LYS A 1 121 ? -6.453 7.989 1.018 1.00 96.25 121 LYS A C 1
ATOM 993 O O . LYS A 1 121 ? -5.253 8.228 0.914 1.00 96.25 121 LYS A O 1
ATOM 998 N N . PHE A 1 122 ? -6.938 6.801 1.350 1.00 97.44 122 PHE A N 1
ATOM 999 C CA . PHE A 1 122 ? -6.099 5.634 1.575 1.00 97.44 122 PHE A CA 1
ATOM 1000 C C . PHE A 1 122 ? -6.272 4.621 0.445 1.00 97.44 122 PHE A C 1
ATOM 1002 O O . PHE A 1 122 ? -7.396 4.244 0.107 1.00 97.44 122 PHE A O 1
ATOM 1009 N N . TYR A 1 123 ? -5.145 4.179 -0.114 1.00 97.69 123 TYR A N 1
ATOM 1010 C CA . TYR A 1 123 ? -5.095 3.157 -1.152 1.00 97.69 123 TYR A CA 1
ATOM 1011 C C . TYR A 1 123 ? -4.356 1.923 -0.638 1.00 97.69 123 TYR A C 1
ATOM 1013 O O . TYR A 1 123 ? -3.131 1.936 -0.508 1.00 97.69 123 TYR A O 1
ATOM 1021 N N . ALA A 1 124 ? -5.093 0.847 -0.370 1.00 97.62 124 ALA A N 1
ATOM 1022 C CA . ALA A 1 124 ? -4.531 -0.424 0.070 1.00 97.62 124 ALA A CA 1
ATOM 1023 C C . ALA A 1 124 ? -3.790 -1.127 -1.079 1.00 97.62 124 ALA A C 1
ATOM 1025 O O . ALA A 1 124 ? -4.286 -1.191 -2.205 1.00 97.62 124 ALA A O 1
ATOM 1026 N N . PHE A 1 125 ? -2.621 -1.698 -0.809 1.00 96.69 125 PHE A N 1
ATOM 1027 C CA . PHE A 1 125 ? -1.896 -2.522 -1.782 1.00 96.69 125 PHE A CA 1
ATOM 1028 C C . PHE A 1 125 ? -1.656 -3.954 -1.305 1.00 96.69 125 PHE A C 1
ATOM 1030 O O . PHE A 1 125 ? -1.565 -4.838 -2.150 1.00 96.69 125 PHE A O 1
ATOM 1037 N N . ASP A 1 126 ? -1.623 -4.215 0.004 1.00 96.88 126 ASP A N 1
ATOM 1038 C CA . ASP A 1 126 ? -1.450 -5.562 0.552 1.00 96.88 126 ASP A CA 1
ATOM 1039 C C . ASP A 1 126 ? -2.220 -5.754 1.857 1.00 96.88 126 ASP A C 1
ATOM 1041 O O . ASP A 1 126 ? -2.442 -4.814 2.619 1.00 96.88 126 ASP A O 1
ATOM 1045 N N . ILE A 1 127 ? -2.578 -7.006 2.137 1.00 96.06 127 ILE A N 1
ATOM 1046 C CA . ILE A 1 127 ? -3.114 -7.435 3.429 1.00 96.06 127 ILE A CA 1
ATOM 1047 C C . ILE A 1 127 ? -2.237 -8.572 3.937 1.00 96.06 127 ILE A C 1
ATOM 1049 O O . ILE A 1 127 ? -2.041 -9.575 3.248 1.00 96.06 127 ILE A O 1
ATOM 1053 N N . TYR A 1 128 ? -1.712 -8.415 5.142 1.00 95.88 128 TYR A N 1
ATOM 1054 C CA . TYR A 1 128 ? -0.918 -9.410 5.836 1.00 95.88 128 TYR A CA 1
ATOM 1055 C C . TYR A 1 128 ? -1.739 -10.002 6.980 1.00 95.88 128 TYR A C 1
ATOM 1057 O O . TYR A 1 128 ? -2.112 -9.304 7.921 1.00 95.88 128 TYR A O 1
ATOM 1065 N N . ASN A 1 129 ? -2.023 -11.298 6.899 1.00 93.12 129 ASN A N 1
ATOM 1066 C CA . ASN A 1 129 ? -2.607 -12.047 8.001 1.00 93.12 129 ASN A CA 1
ATOM 1067 C C . ASN A 1 129 ? -1.470 -12.525 8.899 1.00 93.12 129 ASN A C 1
ATOM 1069 O O . ASN A 1 129 ? -0.631 -13.340 8.503 1.00 93.12 129 ASN A O 1
ATOM 1073 N N . LYS A 1 130 ? -1.454 -11.983 10.113 1.00 91.19 130 LYS A N 1
ATOM 1074 C CA . LYS A 1 130 ? -0.394 -12.208 11.086 1.00 91.19 130 LYS A CA 1
ATOM 1075 C C . LYS A 1 130 ? -0.570 -13.532 11.818 1.00 91.19 130 LYS A C 1
ATOM 1077 O O . LYS A 1 130 ? 0.434 -14.175 12.112 1.00 91.19 130 LYS A O 1
ATOM 1082 N N . THR A 1 131 ? -1.809 -13.969 12.042 1.00 89.31 131 THR A N 1
ATOM 1083 C CA . THR A 1 131 ? -2.113 -15.284 12.625 1.00 89.31 131 THR A CA 1
ATOM 1084 C C . THR A 1 131 ? -1.514 -16.419 11.793 1.00 89.31 131 THR A C 1
ATOM 1086 O O . THR A 1 131 ? -0.888 -17.322 12.342 1.00 89.31 131 THR A O 1
ATOM 1089 N N . ASP A 1 132 ? -1.649 -16.339 10.469 1.00 90.25 132 ASP A N 1
ATOM 1090 C CA . ASP A 1 132 ? -1.183 -17.365 9.531 1.00 90.25 132 ASP A CA 1
ATOM 1091 C C . ASP A 1 132 ? 0.210 -17.040 8.936 1.00 90.25 132 ASP A C 1
ATOM 1093 O O . ASP A 1 132 ? 0.774 -17.850 8.203 1.00 90.25 132 ASP A O 1
ATOM 1097 N N . ASN A 1 133 ? 0.781 -15.869 9.258 1.00 92.50 133 ASN A N 1
ATOM 1098 C CA . ASN A 1 133 ? 2.053 -15.342 8.741 1.00 92.50 133 ASN A CA 1
ATOM 1099 C C . ASN A 1 133 ? 2.141 -15.336 7.199 1.00 92.50 133 ASN A C 1
ATOM 1101 O O . ASN A 1 133 ? 3.132 -15.776 6.610 1.00 92.50 133 ASN A O 1
ATOM 1105 N N . VAL A 1 134 ? 1.096 -14.841 6.531 1.00 93.44 134 VAL A N 1
ATOM 1106 C CA . VAL A 1 134 ? 1.012 -14.819 5.062 1.00 93.44 134 VAL A CA 1
ATOM 1107 C C . VAL A 1 134 ? 0.388 -13.535 4.534 1.00 93.44 134 VAL A C 1
ATOM 1109 O O . VAL A 1 134 ? -0.569 -13.000 5.094 1.00 93.44 134 VAL A O 1
ATOM 1112 N N . PHE A 1 135 ? 0.889 -13.078 3.387 1.00 94.88 135 PHE A N 1
ATOM 1113 C CA . PHE A 1 135 ? 0.180 -12.096 2.576 1.00 94.88 135 PHE A CA 1
ATOM 1114 C C . PHE A 1 135 ? -0.999 -12.753 1.864 1.00 94.88 135 PHE A C 1
ATOM 1116 O O . PHE A 1 135 ? -0.900 -13.859 1.324 1.00 94.88 135 PHE A O 1
ATOM 1123 N N . TRP A 1 136 ? -2.129 -12.064 1.868 1.00 93.19 136 TRP A N 1
ATOM 1124 C CA . TRP A 1 136 ? -3.318 -12.486 1.153 1.00 93.19 136 TRP A CA 1
ATOM 1125 C C . TRP A 1 136 ? -3.210 -12.188 -0.341 1.00 93.19 136 TRP A C 1
ATOM 1127 O O . TRP A 1 136 ? -2.457 -11.323 -0.783 1.00 93.19 136 TRP A O 1
ATOM 1137 N N . LYS A 1 137 ? -3.975 -12.934 -1.142 1.00 91.88 137 LYS A N 1
ATOM 1138 C CA . LYS A 1 137 ? -3.972 -12.774 -2.599 1.00 91.88 137 LYS A CA 1
ATOM 1139 C C . LYS A 1 137 ? -4.461 -11.381 -2.996 1.00 91.88 137 LYS A C 1
ATOM 1141 O O . LYS A 1 137 ? -5.413 -10.858 -2.430 1.00 91.88 137 LYS A O 1
ATOM 1146 N N . GLN A 1 138 ? -3.890 -10.832 -4.060 1.00 89.69 138 GLN A N 1
ATOM 1147 C CA . GLN A 1 138 ? -4.257 -9.511 -4.586 1.00 89.69 138 GLN A CA 1
ATOM 1148 C C . GLN A 1 138 ? -5.751 -9.360 -4.934 1.00 89.69 138 GLN A C 1
ATOM 1150 O O . GLN A 1 138 ? -6.301 -8.265 -4.833 1.00 89.69 138 GLN A O 1
ATOM 1155 N N . GLU A 1 139 ? -6.421 -10.456 -5.297 1.00 87.69 139 GLU A N 1
ATOM 1156 C CA . GLU A 1 139 ? -7.864 -10.503 -5.574 1.00 87.69 139 GLU A CA 1
ATOM 1157 C C . GLU A 1 139 ? -8.710 -10.144 -4.344 1.00 87.69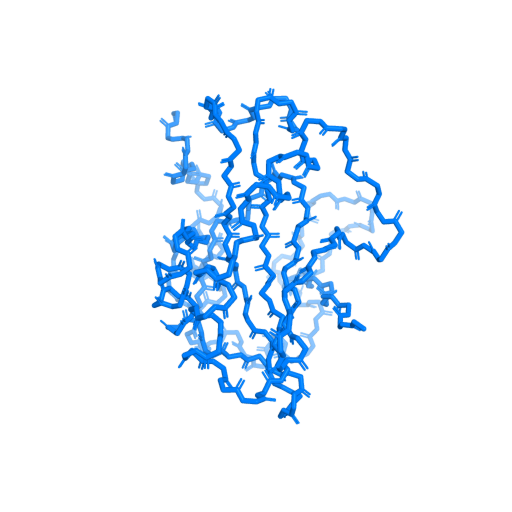 139 GLU A C 1
ATOM 1159 O O . GLU A 1 139 ? -9.714 -9.448 -4.471 1.00 87.69 139 GLU A O 1
ATOM 1164 N N . VAL A 1 140 ? -8.294 -10.574 -3.147 1.00 90.75 140 VAL A N 1
ATOM 1165 C CA . VAL A 1 140 ? -9.040 -10.282 -1.914 1.00 90.75 140 VAL A CA 1
ATOM 1166 C C . VAL A 1 140 ? -8.728 -8.896 -1.355 1.00 90.75 140 VAL A C 1
ATOM 1168 O O . VAL A 1 140 ? -9.567 -8.327 -0.665 1.00 90.75 140 VAL A O 1
ATOM 1171 N N . VAL A 1 141 ? -7.578 -8.308 -1.708 1.00 93.44 141 VAL A N 1
ATOM 1172 C CA . VAL A 1 141 ? -7.243 -6.927 -1.325 1.00 93.44 141 VAL A CA 1
ATOM 1173 C C . VAL A 1 141 ? -8.280 -5.943 -1.873 1.00 93.44 141 VAL A C 1
ATOM 1175 O O . VAL A 1 141 ? -8.730 -5.079 -1.132 1.00 93.44 141 VAL A O 1
ATOM 1178 N N . ASP A 1 142 ? -8.713 -6.095 -3.132 1.00 91.94 142 ASP A N 1
ATOM 1179 C CA . ASP A 1 142 ? -9.750 -5.227 -3.724 1.00 91.94 142 ASP A CA 1
ATOM 1180 C C . ASP A 1 142 ? -11.098 -5.352 -3.003 1.00 91.94 142 ASP A C 1
ATOM 1182 O O . ASP A 1 142 ? -11.755 -4.353 -2.712 1.00 91.94 142 ASP A O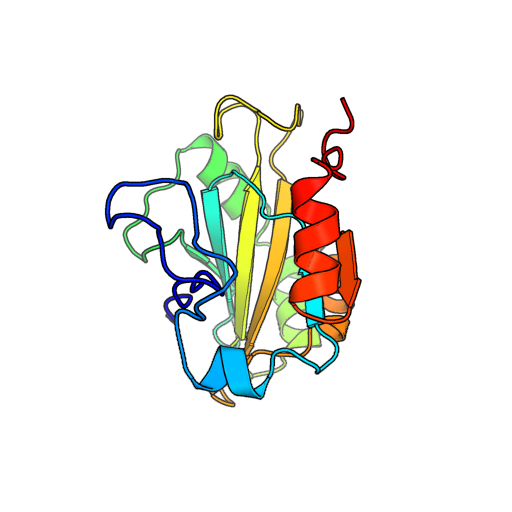 1
ATOM 1186 N N . ILE A 1 143 ? -11.502 -6.592 -2.709 1.00 93.38 143 ILE A N 1
ATOM 1187 C CA . ILE A 1 143 ? -12.782 -6.896 -2.062 1.00 93.38 143 ILE A CA 1
ATOM 1188 C C . ILE A 1 143 ? -12.823 -6.259 -0.675 1.00 93.38 143 ILE A C 1
ATOM 1190 O O . ILE A 1 143 ? -13.766 -5.534 -0.359 1.00 93.38 143 ILE A O 1
ATOM 1194 N N . TYR A 1 144 ? -11.793 -6.498 0.136 1.00 93.94 144 TYR A N 1
ATOM 1195 C CA . TYR A 1 144 ? -11.782 -6.025 1.513 1.00 93.94 144 TYR A CA 1
ATOM 1196 C C . TYR A 1 144 ? -11.508 -4.528 1.614 1.00 93.94 144 TYR A C 1
ATOM 1198 O O . TYR A 1 144 ? -12.182 -3.866 2.394 1.00 93.94 144 TYR A O 1
ATOM 1206 N N . ALA A 1 145 ? -10.638 -3.955 0.771 1.00 93.81 145 ALA A N 1
ATOM 1207 C CA . ALA A 1 145 ? -10.457 -2.502 0.718 1.00 93.81 145 ALA A CA 1
ATOM 1208 C C . ALA A 1 145 ? -11.804 -1.783 0.544 1.00 93.81 145 ALA A C 1
ATOM 1210 O O . ALA A 1 145 ? -12.130 -0.900 1.333 1.00 93.81 145 ALA A O 1
ATOM 1211 N N . LYS A 1 146 ? -12.640 -2.241 -0.399 1.00 93.38 146 LYS A N 1
ATOM 1212 C CA . LYS A 1 146 ? -13.983 -1.682 -0.617 1.00 93.38 146 LYS A CA 1
ATOM 1213 C C . LYS A 1 146 ? -14.903 -1.840 0.592 1.00 93.38 146 LYS A C 1
ATOM 1215 O O . LYS A 1 146 ? -15.667 -0.923 0.877 1.00 93.38 146 LYS A O 1
ATOM 1220 N N . GLN A 1 147 ? -14.842 -2.970 1.298 1.00 93.75 147 GLN A N 1
ATOM 1221 C CA . GLN A 1 147 ? -15.640 -3.182 2.512 1.00 93.75 147 GLN A CA 1
ATOM 1222 C C . GLN A 1 147 ? -15.253 -2.208 3.630 1.00 93.75 147 GLN A C 1
ATOM 1224 O O . GLN A 1 147 ? -16.137 -1.702 4.311 1.00 93.75 147 GLN A O 1
ATOM 1229 N N . PHE A 1 148 ? -13.969 -1.869 3.755 1.00 93.31 148 PHE A N 1
ATOM 1230 C CA . PHE A 1 148 ? -13.479 -0.867 4.708 1.00 93.31 148 PHE A CA 1
ATOM 1231 C C . PHE A 1 148 ? -13.704 0.587 4.257 1.00 93.31 148 PHE A C 1
ATOM 1233 O O . PHE A 1 148 ? -13.288 1.512 4.948 1.00 93.31 148 PHE A O 1
ATOM 1240 N N . GLY A 1 149 ? -14.332 0.817 3.097 1.00 93.81 149 GLY A N 1
ATOM 1241 C CA . GLY A 1 149 ? -14.495 2.160 2.529 1.00 93.81 149 GLY A CA 1
ATOM 1242 C C . GLY A 1 149 ? -13.212 2.738 1.919 1.00 93.81 149 GLY A C 1
ATOM 1243 O O . GLY A 1 149 ? -13.115 3.946 1.711 1.00 93.81 149 GLY A O 1
ATOM 1244 N N . PHE A 1 150 ? -12.229 1.887 1.625 1.00 95.44 150 PHE A N 1
ATOM 1245 C CA . PHE A 1 150 ? -10.970 2.244 0.981 1.00 95.44 150 PHE A CA 1
ATOM 1246 C C . PHE A 1 150 ? -10.959 1.890 -0.505 1.00 95.44 150 PHE A C 1
ATOM 1248 O O . PHE A 1 150 ? -11.760 1.099 -1.006 1.00 95.44 150 PHE A O 1
ATOM 1255 N N . GLU A 1 151 ? -9.984 2.451 -1.212 1.00 95.06 151 GLU A N 1
ATOM 1256 C CA . GLU A 1 151 ? -9.650 2.054 -2.575 1.00 95.06 151 GLU A CA 1
ATOM 1257 C C . GLU A 1 151 ? -8.405 1.150 -2.547 1.00 95.06 151 GLU A C 1
ATOM 1259 O O . GLU A 1 151 ? -7.629 1.168 -1.591 1.00 95.06 151 GLU A O 1
ATOM 1264 N N . ARG A 1 152 ? -8.189 0.341 -3.590 1.00 95.44 152 ARG A N 1
ATOM 1265 C CA . ARG A 1 152 ? -6.909 -0.360 -3.781 1.00 95.44 152 ARG A CA 1
ATOM 1266 C C . ARG A 1 152 ? -5.989 0.420 -4.710 1.00 95.44 152 ARG A C 1
ATOM 1268 O O . ARG A 1 152 ? -6.463 1.138 -5.589 1.00 95.44 152 ARG A O 1
ATOM 1275 N N . ALA A 1 153 ? -4.682 0.196 -4.602 1.00 96.75 153 ALA A N 1
ATOM 1276 C CA . ALA A 1 153 ? -3.727 0.670 -5.594 1.00 96.75 153 ALA A CA 1
ATOM 1277 C C . ALA A 1 153 ? -4.146 0.193 -7.009 1.00 96.75 153 ALA A C 1
ATOM 1279 O O . ALA A 1 153 ? -4.412 -1.009 -7.204 1.00 96.75 153 ALA A O 1
ATOM 1280 N N . PRO A 1 154 ? -4.234 1.103 -8.002 1.00 95.69 154 PRO A N 1
ATOM 1281 C CA . PRO A 1 154 ? -4.769 0.770 -9.317 1.00 95.69 154 PRO A CA 1
ATOM 1282 C C . PRO A 1 154 ? -4.001 -0.354 -9.998 1.00 95.69 154 PRO A C 1
ATOM 1284 O O . PRO A 1 154 ? -2.773 -0.337 -10.048 1.00 95.69 154 PRO A O 1
ATOM 1287 N N . LEU A 1 155 ? -4.730 -1.310 -10.571 1.00 94.50 155 LEU A N 1
ATOM 1288 C CA . LEU A 1 155 ? -4.155 -2.283 -11.492 1.00 94.50 155 LEU A CA 1
ATOM 1289 C C . LEU A 1 155 ? -3.780 -1.573 -12.800 1.00 94.50 155 LEU A C 1
ATOM 1291 O O . LEU A 1 155 ? -4.618 -0.923 -13.428 1.00 94.50 155 LEU A O 1
ATOM 1295 N N . VAL A 1 156 ? -2.525 -1.709 -13.214 1.00 94.75 156 VAL A N 1
ATOM 1296 C CA . VAL A 1 156 ? -1.990 -1.089 -14.434 1.00 94.75 156 VAL A CA 1
ATOM 1297 C C . VAL A 1 156 ? -1.723 -2.142 -15.502 1.00 94.75 156 VAL A C 1
ATOM 1299 O O . VAL A 1 156 ? -1.990 -1.891 -16.675 1.00 94.75 156 VAL A O 1
ATOM 1302 N N . ALA A 1 157 ? -1.225 -3.316 -15.110 1.00 94.69 157 ALA A N 1
ATOM 1303 C CA . ALA A 1 157 ? -0.824 -4.355 -16.045 1.00 94.69 157 ALA A CA 1
ATOM 1304 C C . ALA A 1 157 ? -0.943 -5.763 -15.454 1.00 94.69 157 ALA A C 1
ATOM 1306 O O . ALA A 1 157 ? -0.858 -5.963 -14.242 1.00 94.69 157 ALA A O 1
ATOM 1307 N N . THR A 1 158 ? -1.061 -6.745 -16.342 1.00 95.88 158 THR A N 1
ATOM 1308 C CA . THR A 1 158 ? -0.849 -8.161 -16.039 1.00 95.88 158 THR A CA 1
ATOM 1309 C C . THR A 1 158 ? 0.017 -8.757 -17.135 1.00 95.88 158 THR A C 1
ATOM 1311 O O . THR A 1 158 ? -0.271 -8.516 -18.306 1.00 95.88 158 THR A O 1
ATOM 1314 N N . GLY A 1 159 ? 1.031 -9.535 -16.780 1.00 97.19 159 GLY A N 1
ATOM 1315 C CA . GLY A 1 159 ? 1.959 -10.104 -17.758 1.00 97.19 159 GLY A CA 1
ATOM 1316 C C . GLY A 1 159 ? 3.223 -10.644 -17.107 1.00 97.19 159 GLY A C 1
ATOM 1317 O O . GLY A 1 159 ? 3.314 -10.693 -15.880 1.00 97.19 159 GLY A O 1
ATOM 1318 N N . THR A 1 160 ? 4.190 -11.047 -17.919 1.00 97.81 160 THR A N 1
ATOM 1319 C CA . THR A 1 160 ? 5.548 -11.358 -17.455 1.00 97.81 160 THR A CA 1
ATOM 1320 C C . THR A 1 160 ? 6.260 -10.091 -16.972 1.00 97.81 160 THR A C 1
ATOM 1322 O O . THR A 1 160 ? 5.805 -8.964 -17.207 1.00 97.81 160 THR A O 1
ATOM 1325 N N . ILE A 1 161 ? 7.402 -10.253 -16.301 1.00 96.06 161 ILE A N 1
ATOM 1326 C CA . ILE A 1 161 ? 8.203 -9.108 -15.840 1.00 96.06 161 ILE A CA 1
ATOM 1327 C C . ILE A 1 161 ? 8.602 -8.198 -17.017 1.00 96.06 161 ILE A C 1
ATOM 1329 O O . ILE A 1 161 ? 8.523 -6.971 -16.904 1.00 96.06 161 ILE A O 1
ATOM 1333 N N . ASP A 1 162 ? 8.970 -8.783 -18.159 1.00 95.19 162 ASP A N 1
ATOM 1334 C CA . ASP A 1 162 ? 9.377 -8.037 -19.353 1.00 95.19 162 ASP A CA 1
ATOM 1335 C C . ASP A 1 162 ? 8.205 -7.290 -20.006 1.00 95.19 162 ASP A C 1
ATOM 1337 O O . ASP A 1 162 ? 8.357 -6.131 -20.403 1.00 95.19 162 ASP A O 1
ATOM 1341 N N . GLU A 1 163 ? 7.019 -7.906 -20.065 1.00 96.75 163 GLU A N 1
ATOM 1342 C CA . GLU A 1 163 ? 5.800 -7.270 -20.585 1.00 96.75 163 GLU A CA 1
ATOM 1343 C C . GLU A 1 163 ? 5.396 -6.056 -19.737 1.00 96.75 163 GLU A C 1
ATOM 1345 O O . GLU A 1 163 ? 5.129 -4.974 -20.268 1.00 96.75 163 GLU A O 1
ATOM 1350 N N . ILE A 1 164 ? 5.409 -6.198 -18.408 1.00 96.38 164 ILE A N 1
ATOM 1351 C CA . ILE A 1 164 ? 5.091 -5.096 -17.492 1.00 96.38 164 ILE A CA 1
ATOM 1352 C C . ILE A 1 164 ? 6.142 -3.984 -17.603 1.00 96.38 164 ILE A C 1
ATOM 1354 O O . ILE A 1 164 ? 5.792 -2.802 -17.634 1.00 96.38 164 ILE A O 1
ATOM 1358 N N . ALA A 1 165 ? 7.429 -4.319 -17.719 1.00 94.38 165 ALA A N 1
ATOM 1359 C CA . ALA A 1 165 ? 8.462 -3.304 -17.899 1.00 94.38 165 ALA A CA 1
ATOM 1360 C C . ALA A 1 165 ? 8.377 -2.581 -19.243 1.00 94.38 165 ALA A C 1
ATOM 1362 O O . ALA A 1 165 ? 8.695 -1.392 -19.297 1.00 94.38 165 ALA A O 1
ATOM 1363 N N . ALA A 1 166 ? 7.929 -3.241 -20.312 1.00 95.06 166 ALA A N 1
ATOM 1364 C CA . ALA A 1 166 ? 7.652 -2.573 -21.580 1.00 95.06 166 ALA A CA 1
ATOM 1365 C C . ALA A 1 166 ? 6.560 -1.501 -21.421 1.00 95.06 166 ALA A C 1
ATOM 1367 O O . ALA A 1 166 ? 6.722 -0.393 -21.934 1.00 95.06 166 ALA A O 1
ATOM 1368 N N . ILE A 1 167 ? 5.512 -1.786 -20.637 1.00 94.81 167 ILE A N 1
ATOM 1369 C CA . ILE A 1 167 ? 4.471 -0.805 -20.295 1.00 94.81 167 ILE A CA 1
ATOM 1370 C C . ILE A 1 167 ? 5.074 0.353 -19.501 1.00 94.81 167 ILE A C 1
ATOM 1372 O O . ILE A 1 167 ? 4.871 1.500 -19.865 1.00 94.81 167 ILE A O 1
ATOM 1376 N N . VAL A 1 168 ? 5.876 0.098 -18.463 1.00 91.62 168 VAL A N 1
ATOM 1377 C CA . VAL A 1 168 ? 6.514 1.182 -17.687 1.00 91.62 168 VAL A CA 1
ATOM 1378 C C . VAL A 1 168 ? 7.419 2.053 -18.570 1.00 91.62 168 VAL A C 1
ATOM 1380 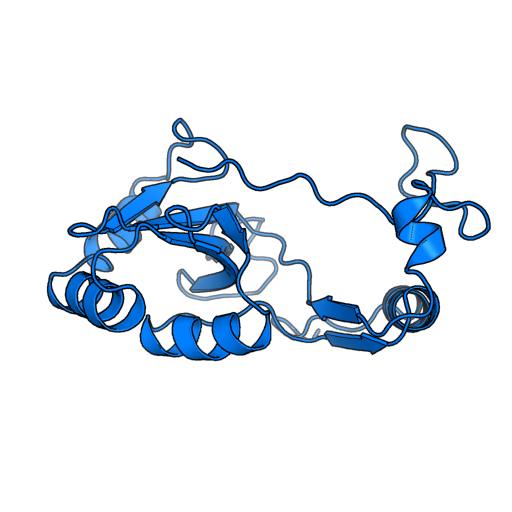O O . VAL A 1 168 ? 7.399 3.279 -18.456 1.00 91.62 168 VAL A O 1
ATOM 1383 N N . LYS A 1 169 ? 8.176 1.444 -19.493 1.00 91.88 169 LYS A N 1
ATOM 1384 C CA . LYS A 1 169 ? 9.040 2.154 -20.454 1.00 91.88 169 LYS A CA 1
ATOM 1385 C C . LYS A 1 169 ? 8.257 3.035 -21.429 1.00 91.88 169 LYS A C 1
ATOM 1387 O O . LYS A 1 169 ? 8.830 3.997 -21.934 1.00 91.88 169 LYS A O 1
ATOM 1392 N N . SER A 1 170 ? 6.976 2.755 -21.673 1.00 94.31 170 SER A N 1
ATOM 1393 C CA . SER A 1 170 ? 6.119 3.622 -22.487 1.00 94.31 170 SER A CA 1
ATOM 1394 C C . SER A 1 170 ? 5.615 4.859 -21.735 1.00 94.31 170 SER A C 1
ATOM 1396 O O . SER A 1 170 ? 4.849 5.621 -22.316 1.00 94.31 170 SER A O 1
ATOM 1398 N N . ALA A 1 171 ? 6.013 5.048 -20.469 1.00 92.12 171 ALA A N 1
ATOM 1399 C CA . ALA A 1 171 ? 5.610 6.159 -19.607 1.00 92.12 171 ALA A CA 1
ATOM 1400 C C . ALA A 1 171 ? 4.077 6.347 -19.560 1.00 92.12 171 ALA A C 1
ATOM 1402 O O . ALA A 1 171 ? 3.562 7.377 -19.998 1.00 92.12 171 ALA A O 1
ATOM 1403 N N . PRO A 1 172 ? 3.326 5.341 -19.070 1.00 92.50 172 PRO A N 1
ATOM 1404 C CA . PRO A 1 172 ? 1.876 5.406 -19.041 1.00 92.50 172 PRO A CA 1
ATOM 1405 C C . PRO A 1 172 ? 1.428 6.519 -18.090 1.00 92.50 172 PRO A C 1
ATOM 1407 O O . PRO A 1 172 ? 2.057 6.759 -17.057 1.00 92.50 172 PRO A O 1
ATOM 1410 N N . ALA A 1 173 ? 0.317 7.176 -18.421 1.00 93.19 173 ALA A N 1
ATOM 1411 C CA . ALA A 1 173 ? -0.302 8.138 -17.520 1.00 93.19 173 ALA A CA 1
ATOM 1412 C C . ALA A 1 173 ? -0.738 7.457 -16.211 1.00 93.19 173 ALA A C 1
ATOM 1414 O O . ALA A 1 173 ? -1.145 6.288 -16.209 1.00 93.19 173 ALA A O 1
ATOM 1415 N N . SER A 1 174 ? -0.680 8.204 -15.106 1.00 93.69 174 SER A N 1
ATOM 1416 C CA . SER A 1 174 ? -1.216 7.758 -13.818 1.00 93.69 174 SER A CA 1
ATOM 1417 C C . SER A 1 174 ? -2.706 7.436 -13.948 1.00 93.69 174 SER A C 1
ATOM 1419 O O . SER A 1 174 ? -3.453 8.136 -14.636 1.00 93.69 174 SER A O 1
ATOM 1421 N N . LYS A 1 175 ? -3.152 6.373 -13.276 1.00 94.31 175 LYS A N 1
ATOM 1422 C CA . LYS A 1 175 ? -4.572 6.023 -13.163 1.00 94.31 175 LYS A CA 1
ATOM 1423 C C . LYS A 1 175 ? -5.298 6.925 -12.169 1.00 94.31 175 LYS A C 1
ATOM 1425 O O . LYS A 1 175 ? -6.499 7.116 -12.319 1.00 94.31 175 LYS A O 1
ATOM 1430 N N . LEU A 1 176 ? -4.583 7.462 -11.179 1.00 93.06 176 LEU A N 1
ATOM 1431 C CA . LEU A 1 176 ? -5.136 8.358 -10.161 1.00 93.06 176 LEU A CA 1
ATOM 1432 C C . LEU A 1 176 ? -5.133 9.828 -10.596 1.00 93.06 176 LEU A C 1
ATOM 1434 O O . LEU A 1 176 ? -5.978 10.591 -10.142 1.00 93.06 176 LEU A O 1
ATOM 1438 N N . ASN A 1 177 ? -4.209 10.224 -11.474 1.00 90.06 177 ASN A N 1
ATOM 1439 C CA . ASN A 1 177 ? -4.153 11.573 -12.037 1.00 90.06 177 ASN A CA 1
ATOM 1440 C C . ASN A 1 177 ? -3.724 11.540 -13.518 1.00 90.06 177 ASN A C 1
ATOM 1442 O O . ASN A 1 177 ? -2.549 11.778 -13.823 1.00 90.06 177 ASN A O 1
ATOM 1446 N N . PRO A 1 178 ? -4.639 11.200 -14.446 1.00 77.88 178 PRO A N 1
ATOM 1447 C CA . PRO A 1 178 ? -4.345 11.166 -15.873 1.00 77.88 178 PRO A CA 1
ATOM 1448 C C . PRO A 1 178 ? -4.167 12.597 -16.402 1.00 77.88 178 PRO A C 1
ATOM 1450 O O . PRO A 1 178 ? -5.142 13.281 -16.709 1.00 77.88 178 PRO A O 1
ATOM 1453 N N . LYS A 1 179 ? -2.912 13.049 -16.469 1.00 68.06 179 LYS A N 1
ATOM 1454 C CA . LYS A 1 179 ? -2.494 14.294 -17.129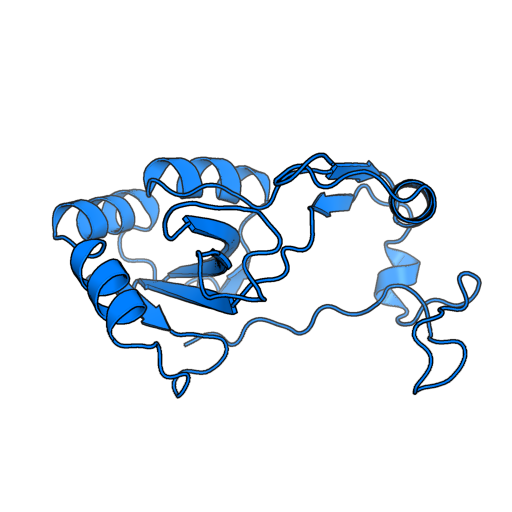 1.00 68.06 179 LYS A CA 1
ATOM 1455 C C . LYS A 1 179 ? -2.068 14.041 -18.567 1.00 68.06 179 LYS A C 1
ATOM 1457 O O . LYS A 1 179 ? -1.463 12.973 -18.813 1.00 68.06 179 LYS A O 1
#